Protein AF-D6Z7F8-F1 (afdb_monomer_lite)

Structure (mmCIF, N/CA/C/O backbone):
data_AF-D6Z7F8-F1
#
_entry.id   AF-D6Z7F8-F1
#
loop_
_atom_site.group_PDB
_atom_site.id
_atom_site.type_symbol
_atom_site.label_atom_id
_atom_site.label_alt_id
_atom_site.label_comp_id
_atom_site.label_asym_id
_atom_site.label_entity_id
_atom_site.label_seq_id
_atom_site.pdbx_PDB_ins_code
_atom_site.Cartn_x
_atom_site.Cartn_y
_atom_site.Cartn_z
_atom_site.occupancy
_atom_site.B_iso_or_equiv
_atom_site.auth_seq_id
_atom_site.auth_comp_id
_atom_site.auth_asym_id
_atom_site.auth_atom_id
_atom_site.pdbx_PDB_model_num
ATOM 1 N N . MET A 1 1 ? -39.887 -41.729 -44.446 1.00 42.34 1 MET A N 1
ATOM 2 C CA . MET A 1 1 ? -39.764 -42.998 -43.695 1.00 42.34 1 MET A CA 1
ATOM 3 C C . MET A 1 1 ? -39.269 -42.681 -42.288 1.00 42.34 1 MET A C 1
ATOM 5 O O . MET A 1 1 ? -38.478 -41.761 -42.143 1.00 42.34 1 MET A O 1
ATOM 9 N N . ARG A 1 2 ? -39.810 -43.388 -41.282 1.00 37.19 2 ARG A N 1
ATOM 10 C CA . ARG A 1 2 ? -39.419 -43.421 -39.848 1.00 37.19 2 ARG A CA 1
ATOM 11 C C . ARG A 1 2 ? -37.903 -43.725 -39.704 1.00 37.19 2 ARG A C 1
ATOM 13 O O . ARG A 1 2 ? -37.357 -44.276 -40.647 1.00 37.19 2 ARG A O 1
ATOM 20 N N . ALA A 1 3 ? -37.151 -43.474 -38.624 1.00 40.06 3 ALA A N 1
ATOM 21 C CA . ALA A 1 3 ? -37.393 -43.355 -37.176 1.00 40.06 3 ALA A CA 1
ATOM 22 C C . ALA A 1 3 ? -36.173 -42.624 -36.525 1.00 40.06 3 ALA A C 1
ATOM 24 O O . ALA A 1 3 ? -35.072 -42.735 -37.048 1.00 40.06 3 ALA A O 1
ATOM 25 N N . ARG A 1 4 ? -36.345 -41.703 -35.561 1.00 45.38 4 ARG A N 1
ATOM 26 C CA . ARG A 1 4 ? -36.161 -41.829 -34.085 1.00 45.38 4 ARG A CA 1
ATOM 27 C C . ARG A 1 4 ? -34.839 -42.442 -33.566 1.00 45.38 4 ARG A C 1
ATOM 29 O O . ARG A 1 4 ? -34.622 -43.629 -33.751 1.00 45.38 4 ARG A O 1
ATOM 36 N N . ASN A 1 5 ? -34.093 -41.642 -32.787 1.00 43.94 5 ASN A N 1
ATOM 37 C CA . ASN A 1 5 ? -33.397 -41.976 -31.520 1.00 43.94 5 ASN A CA 1
ATOM 38 C C . ASN A 1 5 ? -32.997 -40.636 -30.846 1.00 43.94 5 ASN A C 1
ATOM 40 O O . ASN A 1 5 ? -32.303 -39.846 -31.470 1.00 43.94 5 ASN A O 1
ATOM 44 N N . ASN A 1 6 ? -33.673 -40.152 -29.797 1.00 37.59 6 ASN A N 1
ATOM 45 C CA . ASN A 1 6 ? -33.620 -40.475 -28.356 1.00 37.59 6 ASN A CA 1
ATOM 46 C C . ASN A 1 6 ? -32.370 -39.979 -27.598 1.00 37.59 6 ASN A C 1
ATOM 48 O O . ASN A 1 6 ? -31.288 -40.500 -27.825 1.00 37.59 6 ASN A O 1
ATOM 52 N N . LEU A 1 7 ? -32.647 -39.114 -26.598 1.00 36.41 7 LEU A N 1
ATOM 53 C CA . LEU A 1 7 ? -31.951 -38.910 -25.307 1.00 36.41 7 LEU A CA 1
ATOM 54 C C . LEU A 1 7 ? -30.500 -38.369 -25.384 1.00 36.41 7 LEU A C 1
ATOM 56 O O . LEU A 1 7 ? -29.658 -38.938 -26.049 1.00 36.41 7 LEU A O 1
ATOM 60 N N . LEU A 1 8 ? -30.102 -37.288 -24.706 1.00 37.66 8 LEU A N 1
ATOM 61 C CA . LEU A 1 8 ? -30.327 -36.991 -23.293 1.00 37.66 8 LEU A CA 1
ATOM 62 C C . LEU A 1 8 ? -30.200 -35.477 -23.027 1.00 37.66 8 LEU A C 1
ATOM 64 O O . LEU A 1 8 ? -29.307 -34.803 -23.535 1.00 37.66 8 LEU A O 1
ATOM 68 N N . LEU A 1 9 ? -31.111 -34.981 -22.197 1.00 38.50 9 LEU A N 1
ATOM 69 C CA . LEU A 1 9 ? -31.154 -33.651 -21.602 1.00 38.50 9 LEU A CA 1
ATOM 70 C C . LEU A 1 9 ? -30.068 -33.553 -20.513 1.00 38.50 9 LEU A C 1
ATOM 72 O O . LEU A 1 9 ? -30.062 -34.390 -19.614 1.00 38.50 9 LEU A O 1
ATOM 76 N N . VAL A 1 10 ? -29.220 -32.522 -20.522 1.00 39.56 10 VAL A N 1
ATOM 77 C CA . VAL A 1 10 ? -28.543 -32.060 -19.296 1.00 39.56 10 VAL A CA 1
ATOM 78 C C . VAL A 1 10 ? -28.662 -30.543 -19.239 1.00 39.56 10 VAL A C 1
ATOM 80 O O . VAL A 1 10 ? -27.912 -29.803 -19.868 1.00 39.56 10 VAL A O 1
ATOM 83 N N . ALA A 1 11 ? -29.679 -30.097 -18.507 1.00 39.38 11 ALA A N 1
ATOM 84 C CA . ALA A 1 11 ? -29.828 -28.725 -18.067 1.00 39.38 11 ALA A CA 1
ATOM 85 C C . ALA A 1 11 ? -28.979 -28.540 -16.803 1.00 39.38 11 ALA A C 1
ATOM 87 O O . ALA A 1 11 ? -29.340 -29.036 -15.738 1.00 39.38 11 ALA A O 1
ATOM 88 N N . SER A 1 12 ? -27.858 -27.831 -16.912 1.00 37.50 12 SER A N 1
ATOM 89 C CA . SER A 1 12 ? -27.108 -27.364 -15.744 1.00 37.50 12 SER A CA 1
ATOM 90 C C . SER A 1 12 ? -27.646 -26.000 -15.327 1.00 37.50 12 SER A C 1
ATOM 92 O O . SER A 1 12 ? -27.136 -24.959 -15.732 1.00 37.50 12 SER A O 1
ATOM 94 N N . ALA A 1 13 ? -28.714 -26.014 -14.531 1.00 40.25 13 ALA A N 1
ATOM 95 C CA . ALA A 1 13 ? -29.118 -24.868 -13.732 1.00 40.25 13 ALA A CA 1
ATOM 96 C C . ALA A 1 13 ? -28.209 -24.818 -12.495 1.00 40.25 13 ALA A C 1
ATOM 98 O O . ALA A 1 13 ? -28.379 -25.601 -11.561 1.00 40.25 13 ALA A O 1
ATOM 99 N N . LEU A 1 14 ? -27.222 -23.920 -12.498 1.00 37.69 14 LEU A N 1
ATOM 100 C CA . LEU A 1 14 ? -26.457 -23.604 -11.295 1.00 37.69 14 LEU A CA 1
ATOM 101 C C . LEU A 1 14 ? -27.341 -22.723 -10.398 1.00 37.69 14 LEU A C 1
ATOM 103 O O . LEU A 1 14 ? -27.389 -21.502 -10.529 1.00 37.69 14 LEU A O 1
ATOM 107 N N . LEU A 1 15 ? -28.103 -23.371 -9.521 1.00 36.69 15 LEU A N 1
ATOM 108 C CA . LEU A 1 15 ? -28.754 -22.729 -8.386 1.00 36.69 15 LEU A CA 1
ATOM 109 C C . LEU A 1 15 ? -27.664 -22.265 -7.415 1.00 36.69 15 LEU A C 1
ATOM 111 O O . LEU A 1 15 ? -27.006 -23.081 -6.771 1.00 36.69 15 LEU A O 1
ATOM 115 N N . PHE A 1 16 ? -27.489 -20.948 -7.301 1.00 34.75 16 PHE A N 1
ATOM 116 C CA . PHE A 1 16 ? -26.838 -20.340 -6.146 1.00 34.75 16 PHE A CA 1
ATOM 117 C C . PHE A 1 16 ? -27.697 -20.639 -4.915 1.00 34.75 16 PHE A C 1
ATOM 119 O O . PHE A 1 16 ? -28.714 -19.990 -4.668 1.00 34.75 16 PHE A O 1
ATOM 126 N N . VAL A 1 17 ? -27.304 -21.655 -4.149 1.00 41.84 17 VAL A N 1
ATOM 127 C CA . VAL A 1 17 ? -27.806 -21.845 -2.791 1.00 41.84 17 VAL A CA 1
ATOM 128 C C . VAL A 1 17 ? -27.152 -20.772 -1.930 1.00 41.84 17 VAL A C 1
ATOM 130 O O . VAL A 1 17 ? -25.972 -20.846 -1.591 1.00 41.84 17 VAL A O 1
ATOM 133 N N . VAL A 1 18 ? -27.939 -19.754 -1.595 1.00 43.75 18 VAL A N 1
ATOM 134 C CA . VAL A 1 18 ? -27.661 -18.858 -0.475 1.00 43.75 18 VAL A CA 1
ATOM 135 C C . VAL A 1 18 ? -27.796 -19.704 0.790 1.00 43.75 18 VAL A C 1
ATOM 137 O O . VAL A 1 18 ? -28.897 -19.913 1.296 1.00 43.75 18 VAL A O 1
ATOM 140 N N . SER A 1 19 ? -26.682 -20.252 1.276 1.00 43.97 19 SER A N 1
ATOM 141 C CA . SER A 1 19 ? -26.634 -20.895 2.590 1.00 43.97 19 SER A CA 1
ATOM 142 C C . SER A 1 19 ? -26.707 -19.824 3.671 1.00 43.97 19 SER A C 1
ATOM 144 O O . SER A 1 19 ? -25.696 -19.333 4.166 1.00 43.97 19 SER A O 1
ATOM 146 N N . GLY A 1 20 ? -27.934 -19.473 4.047 1.00 43.16 20 GLY A N 1
ATOM 147 C CA . GLY A 1 20 ? -28.222 -18.980 5.383 1.00 43.16 20 GLY A CA 1
ATOM 148 C C . GLY A 1 20 ? -28.099 -20.140 6.368 1.00 43.16 20 GLY A C 1
ATOM 149 O O . GLY A 1 20 ? -28.882 -21.084 6.313 1.00 43.16 20 GLY A O 1
ATOM 150 N N . CYS A 1 21 ? -27.124 -20.069 7.272 1.00 41.28 21 CYS A N 1
ATOM 151 C CA . CYS A 1 21 ? -27.083 -20.916 8.458 1.00 41.28 21 CYS A CA 1
ATOM 152 C C . CYS A 1 21 ? -27.187 -20.014 9.688 1.00 41.28 21 CYS A C 1
ATOM 154 O O . CYS A 1 21 ? -26.209 -19.430 10.153 1.00 41.28 21 CYS A O 1
ATOM 156 N N . SER A 1 22 ? -28.413 -19.853 10.184 1.00 41.91 22 SER A N 1
ATOM 157 C CA . SER A 1 22 ? -28.684 -19.255 11.485 1.00 41.91 22 SER A CA 1
ATOM 158 C C . SER A 1 22 ? -28.399 -20.297 12.561 1.00 41.91 22 SER A C 1
ATOM 160 O O . SER A 1 22 ? -29.131 -21.275 12.679 1.00 41.91 22 SER A O 1
ATOM 162 N N . THR A 1 23 ? -27.373 -20.068 13.380 1.00 44.84 23 THR A N 1
ATOM 163 C CA . THR A 1 23 ? -27.264 -20.734 14.685 1.00 44.84 23 THR A CA 1
ATOM 164 C C . THR A 1 23 ? -27.338 -19.661 15.762 1.00 44.84 23 THR A C 1
ATOM 166 O O . THR A 1 23 ? -26.380 -18.938 16.021 1.00 44.84 23 THR A O 1
ATOM 169 N N . PHE A 1 24 ? -28.528 -19.520 16.339 1.00 50.16 24 PHE A N 1
ATOM 170 C CA . PHE A 1 24 ? -28.779 -18.756 17.552 1.00 50.16 24 PHE A CA 1
ATOM 171 C C . PHE A 1 24 ? -28.333 -19.602 18.750 1.00 50.16 24 PHE A C 1
ATOM 173 O O . PHE A 1 24 ? -28.863 -20.688 18.971 1.00 50.16 24 PHE A O 1
ATOM 180 N N . SER A 1 25 ? -27.362 -19.109 19.517 1.00 37.25 25 SER A N 1
ATOM 181 C CA . SER A 1 25 ? -27.098 -19.560 20.883 1.00 37.25 25 SER A CA 1
ATOM 182 C C . SER A 1 25 ? -26.564 -18.376 21.685 1.00 37.25 25 SER A C 1
ATOM 184 O O . SER A 1 25 ? -25.659 -17.665 21.246 1.00 37.25 25 SER A O 1
ATOM 186 N N . GLY A 1 26 ? -27.240 -18.090 22.794 1.00 37.34 26 GLY A N 1
ATOM 187 C CA . GLY A 1 26 ? -27.165 -16.826 23.512 1.00 37.34 26 GLY A CA 1
ATOM 188 C C . GLY A 1 26 ? -25.850 -16.581 24.252 1.00 37.34 26 GLY A C 1
ATOM 189 O O . GLY A 1 26 ? -25.129 -17.502 24.621 1.00 37.34 26 GLY A O 1
ATOM 190 N N . GLY A 1 27 ? -25.593 -15.297 24.522 1.00 38.31 27 GLY A N 1
ATOM 191 C CA . GLY A 1 27 ? -24.721 -14.879 25.621 1.00 38.31 27 GLY A CA 1
ATOM 192 C C . GLY A 1 27 ? -23.250 -14.607 25.301 1.00 38.31 27 GLY A C 1
ATOM 193 O O . GLY A 1 27 ? -22.442 -14.749 26.204 1.00 38.31 27 GLY A O 1
ATOM 194 N N . GLN A 1 28 ? -22.871 -14.231 24.070 1.00 41.03 28 GLN A N 1
ATOM 195 C CA . GLN A 1 28 ? -21.509 -13.730 23.751 1.00 41.03 28 GLN A CA 1
ATOM 196 C C . GLN A 1 28 ? -21.410 -13.068 22.349 1.00 41.03 28 GLN A C 1
ATOM 198 O O . GLN A 1 28 ? -20.398 -13.162 21.659 1.00 41.03 28 GLN A O 1
ATOM 203 N N . GLY A 1 29 ? -22.502 -12.453 21.872 1.00 43.16 29 GLY A N 1
A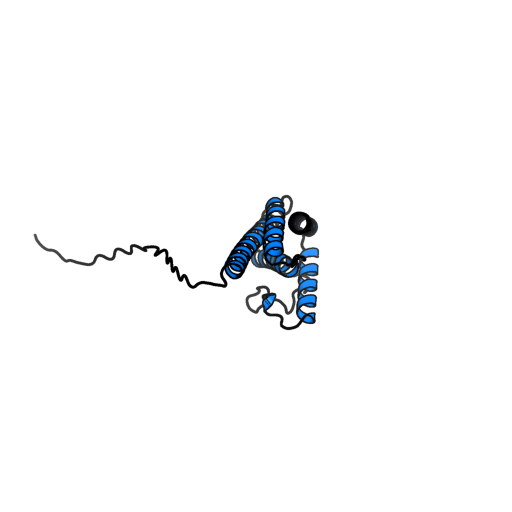TOM 204 C CA . GLY A 1 29 ? -22.737 -12.203 20.438 1.00 43.16 29 GLY A CA 1
ATOM 205 C C . GLY A 1 29 ? -22.273 -10.865 19.845 1.00 43.16 29 GLY A C 1
ATOM 206 O O . GLY A 1 29 ? -22.223 -10.753 18.625 1.00 43.16 29 GLY A O 1
ATOM 207 N N . SER A 1 30 ? -21.926 -9.852 20.643 1.00 53.09 30 SER A N 1
ATOM 208 C CA . SER A 1 30 ? -21.579 -8.527 20.097 1.00 53.09 30 SER A CA 1
ATOM 209 C C . SER A 1 30 ? -20.162 -8.478 19.513 1.00 53.09 30 SER A C 1
ATOM 211 O O . SER A 1 30 ? -19.996 -8.028 18.383 1.00 53.09 30 SER A O 1
ATOM 213 N N . GLY A 1 31 ? -19.158 -9.013 20.217 1.00 58.81 31 GLY A N 1
ATOM 214 C CA . GLY A 1 31 ? -17.749 -8.957 19.794 1.00 58.81 31 GLY A CA 1
ATOM 215 C C . GLY A 1 31 ? -17.462 -9.671 18.469 1.00 58.81 31 GLY A C 1
ATOM 216 O O . GLY A 1 31 ? -16.892 -9.071 17.566 1.00 58.81 31 GLY A O 1
ATOM 217 N N . LYS A 1 32 ? -17.961 -10.903 18.295 1.00 64.00 32 LYS A N 1
ATOM 218 C CA . LYS A 1 32 ? -17.741 -11.689 17.063 1.00 64.00 32 LYS A CA 1
ATOM 219 C C . LYS A 1 32 ? -18.352 -11.046 15.814 1.00 64.00 32 LYS A C 1
ATOM 221 O O . LYS A 1 32 ? -17.808 -11.180 14.725 1.00 64.00 32 LYS A O 1
ATOM 226 N N . SER A 1 33 ? -19.480 -10.347 15.964 1.00 75.19 33 SER A N 1
ATOM 227 C CA . SER A 1 33 ? -20.122 -9.640 14.846 1.00 75.19 33 SER A CA 1
ATOM 228 C C . SER A 1 33 ? -19.352 -8.382 14.429 1.00 75.19 33 SER A C 1
ATOM 230 O O . SER A 1 33 ? -19.254 -8.083 13.241 1.00 75.19 33 SER A O 1
ATOM 232 N N . ILE A 1 34 ? -18.759 -7.683 15.403 1.00 75.25 34 ILE A N 1
ATOM 233 C CA . ILE A 1 34 ? -17.941 -6.489 15.174 1.00 75.25 34 ILE A CA 1
ATOM 234 C C . ILE A 1 34 ? -16.618 -6.881 14.511 1.00 75.25 34 ILE A C 1
ATOM 236 O O . ILE A 1 34 ? -16.207 -6.239 13.549 1.00 75.25 34 ILE A O 1
ATOM 240 N N . GLU A 1 35 ? -15.986 -7.964 14.967 1.00 76.12 35 GLU A N 1
ATOM 241 C CA . GLU A 1 35 ? -14.745 -8.483 14.381 1.00 76.12 35 GLU A CA 1
ATOM 242 C C . GLU A 1 35 ? -14.934 -8.913 12.922 1.00 76.12 35 GLU A C 1
ATOM 244 O O . GLU A 1 35 ? -14.197 -8.437 12.060 1.00 76.12 35 GLU A O 1
ATOM 249 N N . ALA A 1 36 ? -15.969 -9.707 12.624 1.00 78.31 36 ALA A N 1
ATOM 250 C CA . ALA A 1 36 ? -16.272 -10.136 11.257 1.00 78.31 36 ALA A CA 1
ATOM 251 C C . ALA A 1 36 ? -16.576 -8.948 10.323 1.00 78.31 36 ALA A C 1
ATOM 253 O O . ALA A 1 36 ? -16.115 -8.905 9.182 1.00 78.31 36 ALA A O 1
ATOM 254 N N . SER A 1 37 ? -17.308 -7.941 10.814 1.00 86.56 37 SER A N 1
ATOM 255 C CA . SER A 1 37 ? -17.579 -6.719 10.048 1.00 86.56 37 SER A CA 1
ATOM 256 C C . SER A 1 37 ? -16.306 -5.909 9.791 1.00 86.56 37 SER A C 1
ATOM 258 O O . SER A 1 37 ? -16.112 -5.398 8.690 1.00 86.56 37 SER A O 1
ATOM 260 N N . ALA A 1 38 ? -15.427 -5.786 10.787 1.00 86.94 38 ALA A N 1
ATOM 261 C CA . ALA A 1 38 ? -14.168 -5.065 10.645 1.00 86.94 38 ALA A CA 1
ATOM 262 C C . ALA A 1 38 ? -13.196 -5.801 9.704 1.00 86.94 38 ALA A C 1
ATOM 264 O O . ALA A 1 38 ? -12.430 -5.166 8.976 1.00 86.94 38 ALA A O 1
ATOM 265 N N . GLU A 1 39 ? -13.214 -7.138 9.695 1.00 87.62 39 GLU A N 1
ATOM 266 C CA . GLU A 1 39 ? -12.471 -7.973 8.736 1.00 87.62 39 GLU A CA 1
ATOM 267 C C . GLU A 1 39 ? -12.923 -7.715 7.308 1.00 87.62 39 GLU A C 1
ATOM 269 O O . GLU A 1 39 ? -12.090 -7.351 6.477 1.00 87.62 39 GLU A O 1
ATOM 274 N N . GLN A 1 40 ? -14.230 -7.757 7.056 1.00 90.12 40 GLN A N 1
ATOM 275 C CA . GLN A 1 40 ? -14.787 -7.437 5.745 1.00 90.12 40 GLN A CA 1
ATOM 276 C C . GLN A 1 40 ? -14.443 -6.004 5.299 1.00 90.12 40 GLN A C 1
ATOM 278 O O . GLN A 1 40 ? -14.090 -5.770 4.143 1.00 90.12 40 GLN A O 1
ATOM 283 N N . GLN A 1 41 ? -14.494 -5.034 6.216 1.00 91.56 41 GLN A N 1
ATOM 284 C CA . GLN A 1 41 ? -14.071 -3.657 5.941 1.00 91.56 41 GLN A CA 1
ATOM 285 C C . GLN A 1 41 ? -12.579 -3.572 5.591 1.00 91.56 41 GLN A C 1
ATOM 287 O O . GLN A 1 41 ? -12.200 -2.887 4.644 1.00 91.56 41 GLN A O 1
ATOM 292 N N . SER A 1 42 ? -11.722 -4.295 6.313 1.00 90.88 42 SER A N 1
ATOM 293 C CA . SER A 1 42 ? -10.282 -4.315 6.028 1.00 90.88 42 SER A CA 1
ATOM 294 C C . SER A 1 42 ? -10.008 -4.879 4.634 1.00 90.88 42 SER A C 1
ATOM 296 O O . SER A 1 42 ? -9.238 -4.295 3.877 1.00 90.88 42 SER A O 1
ATOM 298 N N . GLU A 1 43 ? -10.686 -5.966 4.263 1.00 92.19 43 GLU A N 1
ATOM 299 C CA . GLU A 1 43 ? -10.596 -6.554 2.925 1.00 92.19 43 GLU A CA 1
ATOM 300 C C . GLU A 1 43 ? -11.036 -5.563 1.836 1.00 92.19 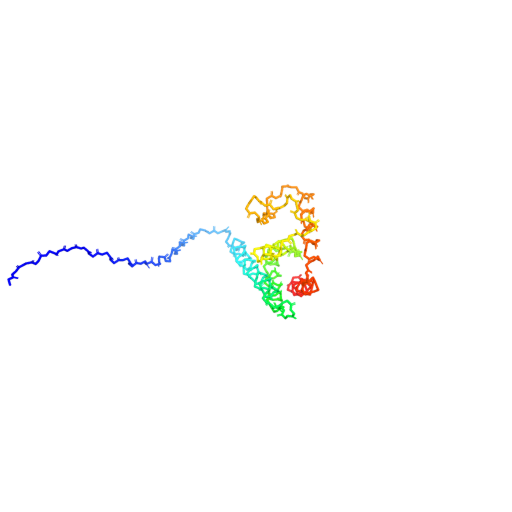43 GLU A C 1
ATOM 302 O O . GLU A 1 43 ? -10.320 -5.363 0.851 1.00 92.19 43 GLU A O 1
ATOM 307 N N . GLN A 1 44 ? -12.153 -4.859 2.048 1.00 94.69 44 GLN A N 1
ATOM 308 C CA . GLN A 1 44 ? -12.611 -3.803 1.143 1.00 94.69 44 GLN A CA 1
ATOM 309 C C . GLN A 1 44 ? -11.560 -2.692 0.985 1.00 94.69 44 GLN A C 1
ATOM 311 O O . GLN A 1 44 ? -11.291 -2.242 -0.132 1.00 94.69 44 GLN A O 1
ATOM 316 N N . ALA A 1 45 ? -10.938 -2.261 2.083 1.00 95.94 45 ALA A N 1
ATOM 317 C CA . ALA A 1 45 ? -9.890 -1.251 2.037 1.00 95.94 45 ALA A CA 1
ATOM 318 C C . ALA A 1 45 ? -8.656 -1.727 1.257 1.00 95.94 45 ALA A C 1
ATOM 320 O O . ALA A 1 45 ? -8.101 -0.959 0.471 1.00 95.94 45 ALA A O 1
ATOM 321 N N . PHE A 1 46 ? -8.251 -2.993 1.401 1.00 95.06 46 PHE A N 1
ATOM 322 C CA . PHE A 1 46 ? -7.157 -3.551 0.602 1.00 95.06 46 PHE A CA 1
ATOM 323 C C . PHE A 1 46 ? -7.516 -3.670 -0.883 1.00 95.06 46 PHE A C 1
ATOM 325 O O . PHE A 1 46 ? -6.646 -3.458 -1.729 1.00 95.06 46 PHE A O 1
ATOM 332 N N . GLY A 1 47 ? -8.787 -3.902 -1.221 1.00 96.19 47 GLY A N 1
ATOM 333 C CA . GLY A 1 47 ? -9.284 -3.779 -2.594 1.00 96.19 47 GLY A CA 1
ATOM 334 C C . GLY A 1 47 ? -9.017 -2.391 -3.192 1.00 96.19 47 GLY A C 1
ATOM 335 O O . GLY A 1 47 ? -8.481 -2.284 -4.294 1.00 96.19 47 GLY A O 1
ATOM 336 N N . LEU A 1 48 ? -9.284 -1.328 -2.429 1.00 97.94 48 LEU A N 1
ATOM 337 C CA . LEU A 1 48 ? -9.019 0.058 -2.839 1.00 97.94 48 LEU A CA 1
ATOM 338 C C . LEU A 1 48 ? -7.517 0.380 -2.928 1.00 97.94 48 LEU A C 1
ATOM 340 O O . LEU A 1 48 ? -7.089 1.099 -3.830 1.00 97.94 48 LEU A O 1
ATOM 344 N N . VAL A 1 49 ? -6.690 -0.177 -2.037 1.00 97.62 49 VAL A N 1
ATOM 345 C CA . VAL A 1 49 ? -5.222 -0.062 -2.143 1.00 97.62 49 VAL A CA 1
ATOM 346 C C . VAL A 1 49 ? -4.727 -0.701 -3.445 1.00 97.62 49 VAL A C 1
ATOM 348 O O . VAL A 1 49 ? -3.894 -0.116 -4.140 1.00 97.62 49 VAL A O 1
ATOM 351 N N . ARG A 1 50 ? -5.268 -1.870 -3.819 1.00 97.00 50 ARG A N 1
ATOM 352 C CA . ARG A 1 50 ? -4.958 -2.521 -5.102 1.00 97.00 50 ARG A CA 1
ATOM 353 C C . ARG A 1 50 ? -5.457 -1.702 -6.292 1.00 97.00 50 ARG A C 1
ATOM 355 O O . ARG A 1 50 ? -4.749 -1.609 -7.289 1.00 97.00 50 ARG A O 1
ATOM 362 N N . GLU A 1 51 ? -6.633 -1.084 -6.201 1.00 97.12 51 GLU A N 1
ATOM 363 C CA . GLU A 1 51 ? -7.152 -0.179 -7.236 1.00 97.12 51 GLU A CA 1
ATOM 364 C C . GLU A 1 51 ? -6.215 1.013 -7.464 1.00 97.12 51 GLU A C 1
ATOM 366 O O . GLU A 1 51 ? -5.841 1.309 -8.599 1.00 97.12 51 GLU A O 1
ATOM 371 N N . PHE A 1 52 ? -5.754 1.649 -6.386 1.00 98.00 52 PHE A N 1
ATOM 372 C CA . PHE A 1 52 ? -4.751 2.703 -6.476 1.00 98.00 52 PHE A CA 1
ATOM 373 C C . PHE A 1 52 ? -3.443 2.196 -7.100 1.00 98.00 52 PHE A C 1
ATOM 375 O O . PHE A 1 52 ? -2.910 2.848 -7.998 1.00 98.00 52 PHE A O 1
ATOM 382 N N . ALA A 1 53 ? -2.942 1.028 -6.690 1.00 96.50 53 ALA A N 1
ATOM 383 C CA . ALA A 1 53 ? -1.736 0.453 -7.282 1.00 96.50 53 ALA A CA 1
ATOM 384 C C . ALA A 1 53 ? -1.890 0.188 -8.789 1.00 96.50 53 ALA A C 1
ATOM 386 O O . ALA A 1 53 ? -0.993 0.524 -9.557 1.00 96.50 53 ALA A O 1
ATOM 387 N N . ASN A 1 54 ? -3.040 -0.333 -9.229 1.00 96.19 54 ASN A N 1
ATOM 388 C CA . ASN A 1 54 ? -3.336 -0.492 -10.654 1.00 96.19 54 ASN A CA 1
ATOM 389 C C . ASN A 1 54 ? -3.345 0.860 -11.376 1.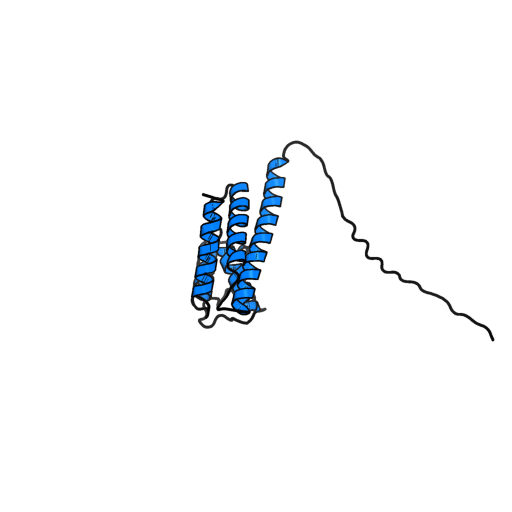00 96.19 54 ASN A C 1
ATOM 391 O O . ASN A 1 54 ? -2.719 0.989 -12.422 1.00 96.19 54 ASN A O 1
ATOM 395 N N . SER A 1 55 ? -3.954 1.893 -10.785 1.00 96.69 55 SER A N 1
ATOM 396 C CA . SER A 1 55 ? -3.961 3.233 -11.387 1.00 96.69 55 SER A CA 1
ATOM 397 C C . SER A 1 55 ? -2.562 3.842 -11.527 1.00 96.69 55 SER A C 1
ATOM 399 O O . SER A 1 55 ? -2.314 4.550 -12.492 1.00 96.69 55 SER A O 1
ATOM 401 N N . ILE A 1 56 ? -1.629 3.535 -10.614 1.00 94.56 56 ILE A N 1
ATOM 402 C CA . ILE A 1 56 ? -0.225 3.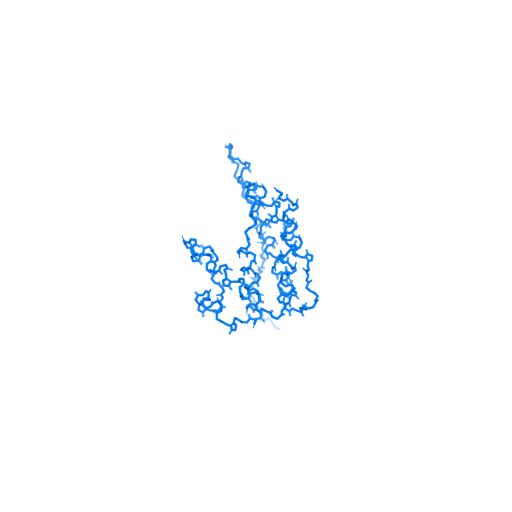955 -10.741 1.00 94.56 56 ILE A CA 1
ATOM 403 C C . ILE A 1 56 ? 0.432 3.304 -11.961 1.00 94.56 56 ILE A C 1
ATOM 405 O O . ILE A 1 56 ? 1.255 3.933 -12.623 1.00 94.56 56 ILE A O 1
ATOM 409 N N . VAL A 1 57 ? 0.113 2.039 -12.230 1.00 92.75 57 VAL A N 1
ATOM 410 C CA . VAL A 1 57 ? 0.653 1.320 -13.387 1.00 92.75 57 VAL A CA 1
ATOM 411 C C . VAL A 1 57 ? 0.046 1.851 -14.683 1.00 92.75 57 VAL A C 1
ATOM 413 O O . VAL A 1 57 ? 0.773 2.038 -15.656 1.00 92.75 57 VAL A O 1
ATOM 416 N N . ASP A 1 58 ? -1.263 2.094 -14.688 1.00 93.56 58 ASP A N 1
ATOM 417 C CA . ASP A 1 58 ? -2.009 2.477 -15.887 1.00 93.56 58 ASP A CA 1
ATOM 418 C C . ASP A 1 58 ? -1.778 3.949 -16.272 1.00 93.56 58 ASP A C 1
ATOM 420 O O . ASP A 1 58 ? -1.551 4.253 -17.443 1.00 93.56 58 ASP A O 1
ATOM 424 N N . ASP A 1 59 ? -1.790 4.859 -15.292 1.00 93.12 59 ASP A N 1
ATOM 425 C CA . ASP A 1 59 ? -1.466 6.279 -15.455 1.00 93.12 59 ASP A CA 1
ATOM 426 C C . ASP A 1 59 ? -0.661 6.796 -14.241 1.00 93.12 59 ASP A C 1
ATOM 428 O O . ASP A 1 59 ? -1.219 7.343 -13.279 1.00 93.12 59 ASP A O 1
ATOM 432 N N . PRO A 1 60 ? 0.681 6.680 -14.271 1.00 90.00 60 PRO A N 1
ATOM 433 C CA . PRO A 1 60 ? 1.536 7.084 -13.157 1.00 90.00 60 PRO A CA 1
ATOM 434 C C . PRO A 1 60 ? 1.502 8.589 -12.867 1.00 90.00 60 PRO A C 1
ATOM 436 O O . PRO A 1 60 ? 2.008 9.015 -11.827 1.00 90.00 60 PRO A O 1
ATOM 439 N N . PHE A 1 61 ? 0.947 9.418 -13.755 1.00 90.81 61 PHE A N 1
ATOM 440 C CA . PHE A 1 61 ? 0.856 10.862 -13.547 1.00 90.81 61 PHE A CA 1
ATOM 441 C C . PHE A 1 61 ? -0.464 11.281 -12.898 1.00 90.81 61 PHE A C 1
ATOM 443 O O . PHE A 1 61 ? -0.504 12.345 -12.276 1.00 90.81 61 PHE A O 1
ATOM 450 N N . ASN A 1 62 ? -1.496 10.438 -12.966 1.00 93.38 62 ASN A N 1
ATOM 451 C CA . ASN A 1 62 ? -2.814 10.707 -12.401 1.00 93.38 62 ASN A CA 1
ATOM 452 C C . ASN A 1 62 ? -3.402 9.479 -11.671 1.00 93.38 62 ASN A C 1
ATOM 454 O O . ASN A 1 62 ? -4.432 8.937 -12.079 1.00 93.38 62 ASN A O 1
ATOM 458 N N . PRO A 1 63 ? -2.773 9.027 -10.571 1.00 94.38 63 PRO A N 1
ATOM 459 C CA . PRO A 1 63 ? -3.254 7.869 -9.829 1.00 94.38 63 PRO A CA 1
ATOM 460 C C . PRO A 1 63 ? -4.547 8.188 -9.062 1.00 94.38 63 PRO A C 1
ATOM 462 O O . PRO A 1 63 ? -4.783 9.319 -8.626 1.00 94.38 63 PRO A O 1
ATOM 465 N N . ASN A 1 64 ? -5.361 7.165 -8.802 1.00 96.19 64 ASN A N 1
ATOM 466 C CA . ASN A 1 64 ? -6.627 7.282 -8.085 1.00 96.19 64 ASN A CA 1
ATOM 467 C C . ASN A 1 64 ? -6.423 7.508 -6.571 1.00 96.19 64 ASN A C 1
ATOM 469 O O . ASN A 1 64 ? -6.614 6.613 -5.746 1.00 96.19 64 ASN A O 1
ATOM 473 N N . LEU A 1 65 ? -6.065 8.732 -6.176 1.00 96.25 65 LEU A N 1
ATOM 474 C CA . LEU A 1 65 ? -5.904 9.115 -4.765 1.00 96.25 65 LEU A CA 1
ATOM 475 C C . LEU A 1 65 ? -7.203 8.982 -3.953 1.00 96.25 65 LEU A C 1
ATOM 477 O O . LEU A 1 65 ? -7.151 8.825 -2.730 1.00 96.25 65 LEU A O 1
ATOM 481 N N . SER A 1 66 ? -8.368 9.003 -4.611 1.00 97.44 66 SER A N 1
ATOM 482 C CA . SER A 1 66 ? -9.653 8.819 -3.931 1.00 97.44 66 SER A CA 1
ATOM 483 C C . SER A 1 66 ? -9.796 7.411 -3.345 1.00 97.44 66 SER A C 1
ATOM 485 O O . SER A 1 66 ? -10.362 7.269 -2.259 1.00 97.44 66 SER A O 1
ATOM 487 N N . ALA A 1 67 ? -9.209 6.397 -3.993 1.00 97.56 67 ALA A N 1
ATOM 488 C CA . ALA A 1 67 ? -9.168 5.033 -3.478 1.00 97.56 67 ALA A CA 1
ATOM 489 C C . ALA A 1 67 ? -8.334 4.953 -2.189 1.00 97.56 67 ALA A C 1
ATOM 491 O O . ALA A 1 67 ? -8.792 4.388 -1.201 1.00 97.56 67 ALA A O 1
ATOM 492 N N . MET A 1 68 ? -7.175 5.622 -2.129 1.00 97.75 68 MET A N 1
ATOM 493 C CA . MET A 1 68 ? -6.355 5.679 -0.905 1.00 97.75 68 MET A CA 1
ATOM 494 C C . MET A 1 68 ? -7.041 6.444 0.230 1.00 97.75 68 MET A C 1
ATOM 496 O O . MET A 1 68 ? -6.962 6.037 1.389 1.00 97.75 68 MET A O 1
ATOM 500 N N . SER A 1 69 ? -7.756 7.526 -0.086 1.00 98.06 69 SER A N 1
ATOM 501 C CA . SER A 1 69 ? -8.559 8.256 0.902 1.00 98.06 69 SER A CA 1
ATOM 502 C C . SER A 1 69 ? -9.685 7.392 1.477 1.00 98.06 69 SER A C 1
ATOM 504 O O . SER A 1 69 ? -9.896 7.378 2.690 1.00 98.06 69 SER A O 1
ATOM 506 N N . GLN A 1 70 ? -10.407 6.660 0.624 1.00 97.88 70 GLN A N 1
ATOM 507 C CA . GLN A 1 70 ? -11.453 5.727 1.050 1.00 97.88 70 GLN A CA 1
ATOM 508 C C . GLN A 1 70 ? -10.878 4.565 1.865 1.00 97.88 70 GLN A C 1
ATOM 510 O O . GLN A 1 70 ? -11.403 4.273 2.936 1.00 97.88 70 GLN A O 1
ATOM 515 N N . ALA A 1 71 ? -9.767 3.970 1.421 1.00 97.50 71 ALA A N 1
ATOM 516 C CA . ALA A 1 71 ? -9.077 2.910 2.148 1.00 97.50 71 ALA A CA 1
ATOM 517 C C . ALA A 1 71 ? -8.676 3.365 3.557 1.00 97.50 71 ALA A C 1
ATOM 519 O O . ALA A 1 71 ? -8.919 2.649 4.523 1.00 97.50 71 ALA A O 1
ATOM 520 N N . GLY A 1 72 ? -8.127 4.579 3.684 1.00 96.50 72 GLY A N 1
ATOM 521 C CA . GLY A 1 72 ? -7.762 5.162 4.975 1.00 96.50 72 GLY A CA 1
ATOM 522 C C . GLY A 1 72 ? -8.946 5.263 5.931 1.00 96.50 72 GLY A C 1
ATOM 523 O O . GLY A 1 72 ? -8.839 4.816 7.068 1.00 96.50 72 GLY A O 1
ATOM 524 N N . ARG A 1 73 ? -10.089 5.779 5.457 1.00 97.25 73 ARG A N 1
ATOM 525 C CA . ARG A 1 73 ? -11.309 5.884 6.275 1.00 97.25 73 ARG A CA 1
ATOM 526 C C . ARG A 1 73 ? -11.809 4.522 6.743 1.00 97.25 73 ARG A C 1
ATOM 528 O O . ARG A 1 73 ? -12.006 4.321 7.933 1.00 97.25 73 ARG A O 1
ATOM 535 N N . ILE A 1 74 ? -11.937 3.574 5.814 1.00 96.25 74 ILE A N 1
ATOM 536 C CA . ILE A 1 74 ? -12.447 2.230 6.109 1.00 96.25 74 ILE A CA 1
ATOM 537 C C . ILE A 1 74 ? -11.527 1.495 7.094 1.00 96.25 74 ILE A C 1
ATOM 539 O O . ILE A 1 74 ? -12.018 0.871 8.031 1.00 96.25 74 ILE A O 1
ATOM 543 N N . LEU A 1 75 ? -10.201 1.590 6.924 1.00 95.81 75 LEU A N 1
ATOM 544 C CA . LEU A 1 75 ? -9.245 1.018 7.879 1.00 95.81 75 LEU A CA 1
ATOM 545 C C . LEU A 1 75 ? -9.343 1.694 9.246 1.00 95.81 75 LEU A C 1
ATOM 547 O O . LEU A 1 75 ? -9.308 1.003 10.259 1.00 95.81 75 LEU A O 1
ATOM 551 N N . GLY A 1 76 ? -9.487 3.021 9.282 1.00 95.00 76 GLY A N 1
ATOM 552 C CA . GLY A 1 76 ? -9.657 3.770 10.525 1.00 95.00 76 GLY A CA 1
ATOM 553 C C . GLY A 1 76 ? -10.898 3.319 11.293 1.00 95.00 76 GLY A C 1
ATOM 554 O O . GLY A 1 76 ? -10.796 2.981 12.471 1.00 95.00 76 GLY A O 1
ATOM 555 N N . ASP A 1 77 ? -12.042 3.221 10.617 1.00 94.12 77 ASP A N 1
ATOM 556 C CA . ASP A 1 77 ? -13.293 2.732 11.204 1.00 94.12 77 ASP A CA 1
ATOM 557 C C . ASP A 1 77 ? -13.179 1.284 11.700 1.00 94.12 77 ASP A C 1
ATOM 559 O O . ASP A 1 77 ? -13.554 0.981 12.838 1.00 94.12 77 ASP A O 1
ATOM 563 N N . ALA A 1 78 ? -12.619 0.394 10.874 1.00 92.38 78 ALA A N 1
ATOM 564 C CA . ALA A 1 78 ? -12.451 -1.017 11.209 1.00 92.38 78 ALA A CA 1
ATOM 565 C C . ALA A 1 78 ? -11.531 -1.213 12.422 1.00 92.38 78 ALA A C 1
ATOM 567 O O . ALA A 1 78 ? -11.841 -1.977 13.339 1.00 92.38 78 ALA A O 1
ATOM 568 N N . ASP A 1 79 ? -10.399 -0.510 12.460 1.00 93.19 79 ASP A N 1
ATOM 569 C CA . ASP A 1 79 ? -9.436 -0.631 13.551 1.00 93.19 79 ASP A CA 1
ATOM 570 C C . ASP A 1 79 ? -9.936 0.032 14.833 1.00 93.19 79 ASP A C 1
ATOM 572 O O . ASP A 1 79 ? -9.777 -0.548 15.910 1.00 93.19 79 ASP A O 1
ATOM 576 N N . LYS A 1 80 ? -10.649 1.158 14.734 1.00 90.62 80 LYS A N 1
ATOM 577 C CA . LYS A 1 80 ? -11.356 1.766 15.867 1.00 90.62 80 LYS A CA 1
ATOM 578 C C . LYS A 1 80 ? -12.370 0.805 16.482 1.00 90.62 80 LYS A C 1
ATOM 580 O O . LYS A 1 80 ? -12.403 0.663 17.704 1.00 90.62 80 LYS A O 1
ATOM 585 N N . ALA A 1 81 ? -13.153 0.106 15.658 1.00 89.75 81 ALA A N 1
ATOM 586 C CA . ALA A 1 81 ? -14.112 -0.897 16.121 1.00 89.75 81 ALA A CA 1
ATOM 587 C C . ALA A 1 81 ? -13.432 -2.086 16.828 1.00 89.75 81 ALA A C 1
ATOM 589 O O . ALA A 1 81 ? -13.981 -2.635 17.782 1.00 89.75 81 ALA A O 1
ATOM 590 N N . ARG A 1 82 ? -12.209 -2.441 16.411 1.00 88.69 82 ARG A N 1
ATOM 591 C CA . ARG A 1 82 ? -11.361 -3.464 17.052 1.00 88.69 82 ARG A CA 1
ATOM 592 C C . ARG A 1 82 ? -10.548 -2.953 18.249 1.00 88.69 82 ARG A C 1
ATOM 594 O O . ARG A 1 82 ? -9.802 -3.726 18.846 1.00 88.69 82 ARG A O 1
ATOM 601 N N . GLY A 1 83 ? -10.620 -1.663 18.582 1.00 89.31 83 GLY A N 1
ATOM 602 C CA . GLY A 1 83 ? -9.800 -1.047 19.632 1.00 89.31 83 GLY A CA 1
ATOM 603 C C . GLY A 1 83 ? -8.314 -0.880 19.276 1.00 89.31 83 GLY A C 1
ATOM 604 O O . GLY A 1 83 ? -7.500 -0.597 20.157 1.00 89.31 83 GLY A O 1
ATOM 605 N N . LYS A 1 84 ? -7.941 -1.033 18.002 1.00 89.44 84 LYS A N 1
ATOM 606 C CA . LYS A 1 84 ? -6.604 -0.719 17.484 1.00 89.44 84 LYS A CA 1
ATOM 607 C C . LYS A 1 84 ? -6.521 0.777 17.188 1.00 89.44 84 LYS A C 1
ATOM 609 O O . LYS A 1 84 ? -7.478 1.361 16.699 1.00 89.44 84 LYS A O 1
ATOM 614 N N . ARG A 1 85 ? -5.374 1.403 17.466 1.00 86.88 85 ARG A N 1
ATOM 615 C CA . ARG A 1 85 ? -5.147 2.847 17.221 1.00 86.88 85 ARG A CA 1
ATOM 616 C C . ARG A 1 85 ? -4.091 3.142 16.165 1.00 86.88 85 ARG A C 1
ATOM 618 O O . ARG A 1 85 ? -3.984 4.263 15.690 1.00 86.88 85 ARG A O 1
ATOM 625 N N . ASN A 1 86 ? -3.331 2.131 15.762 1.00 86.31 86 ASN A N 1
ATOM 626 C CA . ASN A 1 86 ? -2.220 2.298 14.839 1.00 86.31 86 ASN A CA 1
ATOM 627 C C . ASN A 1 86 ? -2.525 1.591 13.528 1.00 86.31 86 ASN A C 1
ATOM 629 O O . ASN A 1 86 ? -2.835 0.402 13.532 1.00 86.31 86 ASN A O 1
ATOM 633 N N . LEU A 1 87 ? -2.369 2.325 12.429 1.00 87.38 87 LEU A N 1
ATOM 634 C CA . LEU A 1 87 ? -2.466 1.776 11.087 1.00 87.38 87 LEU A CA 1
ATOM 635 C C . LEU A 1 87 ? -1.358 0.741 10.867 1.00 87.38 87 LEU A C 1
ATOM 637 O O . LEU A 1 87 ? -0.170 1.068 10.963 1.00 87.38 87 LEU A O 1
ATOM 641 N N . ASP A 1 88 ? -1.744 -0.472 10.477 1.00 84.50 88 ASP A N 1
ATOM 642 C CA . ASP A 1 88 ? -0.804 -1.459 9.955 1.00 84.50 88 ASP A CA 1
ATOM 643 C C . ASP A 1 88 ? -0.345 -1.057 8.546 1.00 84.50 88 ASP A C 1
ATOM 645 O O . ASP A 1 88 ? -0.980 -1.327 7.524 1.00 84.50 88 ASP A O 1
ATOM 649 N N . THR A 1 89 ? 0.790 -0.366 8.499 1.00 87.00 89 THR A N 1
ATOM 650 C CA . THR A 1 89 ? 1.383 0.082 7.237 1.00 87.00 89 THR A CA 1
ATOM 651 C C . THR A 1 89 ? 2.093 -1.036 6.473 1.00 87.00 89 THR A C 1
ATOM 653 O O . THR A 1 89 ? 2.311 -0.875 5.272 1.00 87.00 89 THR A O 1
ATOM 656 N N . LEU A 1 90 ? 2.426 -2.164 7.114 1.00 94.12 90 LEU A N 1
ATOM 657 C CA . LEU A 1 90 ? 3.097 -3.285 6.455 1.00 94.12 90 LEU A CA 1
ATOM 658 C C . LEU A 1 90 ? 2.161 -3.945 5.442 1.00 94.12 90 LEU A C 1
ATOM 660 O O . LEU A 1 90 ? 2.528 -4.085 4.276 1.00 94.12 90 LEU A O 1
ATOM 664 N N . GLN A 1 91 ? 0.932 -4.270 5.848 1.00 93.12 91 GLN A N 1
ATOM 665 C CA . GLN A 1 91 ? -0.061 -4.861 4.944 1.00 93.12 91 GLN A CA 1
ATOM 666 C C . GLN A 1 91 ? -0.387 -3.942 3.757 1.00 93.12 91 GLN A C 1
ATOM 668 O O . GLN A 1 91 ? -0.490 -4.396 2.618 1.00 93.12 91 GLN A O 1
ATOM 673 N N . VAL A 1 92 ? -0.471 -2.626 3.992 1.00 95.19 92 VAL A N 1
ATOM 674 C CA . VAL A 1 92 ? -0.686 -1.637 2.922 1.00 95.19 92 VAL A CA 1
ATOM 675 C C . VAL A 1 92 ? 0.489 -1.622 1.939 1.00 95.19 92 VAL A C 1
ATOM 677 O O . VAL A 1 92 ? 0.272 -1.695 0.729 1.00 95.19 92 VAL A O 1
ATOM 680 N N . ARG A 1 93 ? 1.737 -1.555 2.428 1.00 96.50 93 ARG A N 1
ATOM 681 C CA . ARG A 1 93 ? 2.930 -1.589 1.563 1.00 96.50 93 ARG A CA 1
ATOM 682 C C . ARG A 1 93 ? 3.027 -2.898 0.787 1.00 96.50 93 ARG A C 1
ATOM 684 O O . ARG A 1 93 ? 3.325 -2.865 -0.403 1.00 96.50 93 ARG A O 1
ATOM 691 N N . HIS A 1 94 ? 2.734 -4.021 1.436 1.00 96.44 94 HIS A N 1
ATOM 692 C CA . HIS A 1 94 ? 2.701 -5.335 0.806 1.00 96.44 94 HIS A CA 1
ATOM 693 C C . HIS A 1 94 ? 1.676 -5.394 -0.332 1.00 96.44 94 HIS A C 1
ATOM 695 O O . HIS A 1 94 ? 2.015 -5.826 -1.433 1.00 96.44 94 HIS A O 1
ATOM 701 N N . ALA A 1 95 ? 0.449 -4.913 -0.108 1.00 95.50 95 ALA A N 1
ATOM 702 C CA . ALA A 1 95 ? -0.593 -4.892 -1.131 1.00 95.50 95 ALA A CA 1
ATOM 703 C C . ALA A 1 95 ? -0.201 -4.027 -2.342 1.00 95.50 95 ALA A C 1
ATOM 705 O O . ALA A 1 95 ? -0.382 -4.455 -3.483 1.00 95.50 95 ALA A O 1
ATOM 706 N N . LEU A 1 96 ? 0.383 -2.845 -2.102 1.00 96.31 96 LEU A N 1
ATOM 707 C CA . LEU A 1 96 ? 0.908 -1.981 -3.166 1.00 96.31 96 LEU A CA 1
ATOM 708 C C . LEU A 1 96 ? 2.017 -2.678 -3.957 1.00 96.31 96 LEU A C 1
ATOM 710 O O . LEU A 1 96 ? 1.944 -2.763 -5.182 1.00 96.31 96 LEU A O 1
ATOM 714 N N . ALA A 1 97 ? 3.035 -3.184 -3.260 1.00 96.56 97 ALA A N 1
ATOM 715 C CA . ALA A 1 97 ? 4.193 -3.800 -3.891 1.00 96.56 97 ALA A CA 1
ATOM 716 C C . ALA A 1 97 ? 3.813 -5.062 -4.674 1.00 96.56 97 ALA A C 1
ATOM 718 O O . ALA A 1 97 ? 4.307 -5.265 -5.779 1.00 96.56 97 ALA A O 1
ATOM 719 N N . SER A 1 98 ? 2.875 -5.858 -4.155 1.00 96.00 98 SER A N 1
ATOM 720 C CA . SER A 1 98 ? 2.381 -7.062 -4.828 1.00 96.00 98 SER A CA 1
ATOM 721 C C . SER A 1 98 ? 1.790 -6.735 -6.192 1.00 96.00 98 SER A C 1
ATOM 723 O O . SER A 1 98 ? 2.154 -7.367 -7.177 1.00 96.00 98 SER A O 1
ATOM 725 N N . VAL A 1 99 ? 0.927 -5.716 -6.276 1.00 96.12 99 VAL A N 1
ATOM 726 C CA . VAL A 1 99 ? 0.325 -5.312 -7.555 1.00 96.12 99 VAL A CA 1
ATOM 727 C C . VAL A 1 99 ? 1.381 -4.773 -8.515 1.00 96.12 99 VAL A C 1
ATOM 729 O O . VAL A 1 99 ? 1.366 -5.124 -9.690 1.00 96.12 99 VAL A O 1
ATOM 732 N N . LEU A 1 100 ? 2.323 -3.956 -8.041 1.00 95.00 100 LEU A N 1
ATOM 733 C CA . LEU A 1 100 ? 3.387 -3.422 -8.895 1.00 95.00 100 LEU A CA 1
ATOM 734 C C . LEU A 1 100 ? 4.246 -4.546 -9.502 1.00 95.00 100 LEU A C 1
ATOM 736 O O . LEU A 1 100 ? 4.479 -4.553 -10.712 1.00 95.00 100 LEU A O 1
ATOM 740 N N . ILE A 1 101 ? 4.632 -5.541 -8.699 1.00 94.00 101 ILE A N 1
ATOM 741 C CA . ILE A 1 101 ? 5.394 -6.716 -9.152 1.00 94.00 101 ILE A CA 1
ATOM 742 C C . ILE A 1 101 ? 4.569 -7.570 -10.121 1.00 94.00 101 ILE A C 1
ATOM 744 O O . ILE A 1 101 ? 5.069 -7.930 -11.188 1.00 94.00 101 ILE A O 1
ATOM 748 N N . GLU A 1 102 ? 3.297 -7.838 -9.803 1.00 93.56 102 GLU A N 1
ATOM 749 C CA . GLU A 1 102 ? 2.356 -8.562 -10.677 1.00 93.56 102 GLU A CA 1
ATOM 750 C C . GLU A 1 102 ? 2.192 -7.875 -12.043 1.00 93.56 102 GLU A C 1
ATOM 752 O O . GLU A 1 102 ? 1.949 -8.536 -13.053 1.00 93.56 102 GLU A O 1
ATOM 757 N N . ARG A 1 103 ? 2.357 -6.549 -12.092 1.00 93.00 103 ARG A N 1
ATOM 758 C CA . ARG A 1 103 ? 2.280 -5.733 -13.311 1.00 93.00 103 ARG A CA 1
ATOM 759 C C . ARG A 1 103 ? 3.636 -5.513 -13.992 1.00 93.00 103 ARG A C 1
ATOM 761 O O . ARG A 1 103 ? 3.712 -4.778 -14.974 1.00 93.00 103 ARG A O 1
ATOM 768 N N . GLY A 1 104 ? 4.691 -6.173 -13.516 1.00 89.50 104 GLY A N 1
ATOM 769 C CA . GLY A 1 104 ? 6.008 -6.196 -14.154 1.00 89.50 104 GLY A CA 1
ATOM 770 C C . GLY A 1 104 ? 7.014 -5.173 -13.626 1.00 89.50 104 GLY A C 1
ATOM 771 O O . GLY A 1 104 ? 8.129 -5.124 -14.141 1.00 89.50 104 GLY A O 1
ATOM 772 N N . ALA A 1 105 ? 6.682 -4.393 -12.593 1.00 89.56 105 ALA A N 1
ATOM 773 C CA . ALA A 1 105 ? 7.645 -3.527 -11.914 1.00 89.56 105 ALA A CA 1
ATOM 774 C C . ALA A 1 105 ? 8.510 -4.363 -10.955 1.00 89.56 105 ALA A C 1
ATOM 776 O O . ALA A 1 105 ? 8.276 -4.415 -9.749 1.00 89.56 105 ALA A O 1
ATOM 777 N N . GLN A 1 106 ? 9.476 -5.092 -11.508 1.00 86.81 106 GLN A N 1
ATOM 778 C CA . GLN A 1 106 ? 10.339 -5.978 -10.730 1.00 86.81 106 GLN A CA 1
ATOM 779 C C . GLN A 1 106 ? 11.327 -5.184 -9.852 1.00 86.81 106 GLN A C 1
ATOM 781 O O . GLN A 1 106 ? 11.686 -4.059 -10.198 1.00 86.81 106 GLN A O 1
ATOM 786 N N . PRO A 1 107 ? 11.776 -5.738 -8.713 1.00 87.56 107 PRO A N 1
ATOM 787 C CA . PRO A 1 107 ? 12.817 -5.120 -7.890 1.00 87.56 107 PRO A CA 1
ATOM 788 C C . PRO A 1 107 ? 14.150 -5.096 -8.650 1.00 87.56 107 PRO A C 1
ATOM 790 O O . PRO A 1 107 ? 14.649 -6.144 -9.055 1.00 87.56 107 PRO A O 1
ATOM 793 N N . GLU A 1 108 ? 14.737 -3.914 -8.846 1.00 85.44 108 GLU A N 1
ATOM 794 C CA . GLU A 1 108 ? 15.967 -3.751 -9.639 1.00 85.44 108 GLU A CA 1
ATOM 795 C C . GLU A 1 108 ? 17.233 -3.672 -8.771 1.00 85.44 108 GLU A C 1
ATOM 797 O O . GLU A 1 108 ? 18.325 -3.981 -9.248 1.00 85.44 108 GLU A O 1
ATOM 802 N N . HIS A 1 109 ? 17.112 -3.305 -7.489 1.00 82.69 109 HIS A N 1
ATOM 803 C CA . HIS A 1 109 ? 18.258 -3.111 -6.591 1.00 82.69 109 HIS A CA 1
ATOM 804 C C . HIS A 1 109 ? 18.386 -4.213 -5.534 1.00 82.69 109 HIS A C 1
ATOM 806 O O . HIS A 1 109 ? 19.147 -4.082 -4.575 1.00 82.69 109 HIS A O 1
ATOM 812 N N . GLY A 1 110 ? 17.656 -5.313 -5.716 1.00 84.19 110 GLY A N 1
ATOM 813 C CA . GLY A 1 110 ? 17.670 -6.455 -4.811 1.00 84.19 110 GLY A CA 1
ATOM 814 C C . GLY A 1 110 ? 16.979 -6.202 -3.474 1.00 84.19 110 GLY A C 1
ATOM 815 O O . GLY A 1 110 ? 17.182 -6.974 -2.541 1.00 84.19 110 GLY A O 1
ATOM 816 N N . GLU A 1 111 ? 16.153 -5.157 -3.368 1.00 88.50 111 GLU A N 1
ATOM 817 C CA . GLU A 1 111 ? 15.487 -4.762 -2.122 1.00 88.50 111 GLU A CA 1
ATOM 818 C C . GLU A 1 111 ? 14.623 -5.888 -1.563 1.00 88.50 111 GLU A C 1
ATOM 820 O O . GLU A 1 111 ? 14.566 -6.080 -0.356 1.00 88.50 111 GLU A O 1
ATOM 825 N N . LEU A 1 112 ? 13.977 -6.649 -2.451 1.00 91.50 112 LEU A N 1
ATOM 826 C CA . LEU A 1 112 ? 13.077 -7.748 -2.103 1.00 91.50 112 LEU A CA 1
ATOM 827 C C . LEU A 1 112 ? 13.719 -9.132 -2.285 1.00 91.50 112 LEU A C 1
ATOM 829 O O . LEU A 1 112 ? 13.021 -10.151 -2.254 1.00 91.50 112 LEU A O 1
ATOM 833 N N . ASN A 1 113 ? 15.044 -9.195 -2.455 1.00 86.31 113 ASN A N 1
ATOM 834 C CA . ASN A 1 113 ? 15.756 -10.468 -2.540 1.00 86.31 113 ASN A CA 1
ATOM 835 C C . ASN A 1 113 ? 15.567 -11.256 -1.237 1.00 86.31 113 ASN A C 1
ATOM 837 O O . ASN A 1 113 ? 15.790 -10.740 -0.148 1.00 86.31 113 ASN A O 1
ATOM 841 N N . GLY A 1 114 ? 15.150 -12.517 -1.352 1.00 88.69 114 GLY A N 1
ATOM 842 C CA . GLY A 1 114 ? 14.830 -13.368 -0.199 1.00 88.69 114 GLY A CA 1
ATOM 843 C C . GLY A 1 114 ? 13.394 -13.234 0.323 1.00 88.69 114 GLY A C 1
ATOM 844 O O . GLY A 1 114 ? 12.970 -14.060 1.130 1.00 88.69 114 GLY A O 1
ATOM 845 N N . TYR A 1 115 ? 12.623 -12.265 -0.180 1.00 93.81 115 TYR A N 1
ATOM 846 C CA . TYR A 1 115 ? 11.201 -12.094 0.143 1.00 93.81 115 TYR A CA 1
ATOM 847 C C . TYR A 1 115 ? 10.263 -12.448 -1.016 1.00 93.81 115 TYR A C 1
ATOM 849 O O . TYR A 1 115 ? 9.044 -12.466 -0.834 1.00 93.81 115 TYR A O 1
ATOM 857 N N . LEU A 1 116 ? 10.819 -12.755 -2.190 1.00 92.81 116 LEU A N 1
ATOM 858 C CA . LEU A 1 116 ? 10.084 -13.332 -3.308 1.00 92.81 116 LEU A CA 1
ATOM 859 C C . LEU A 1 116 ? 10.031 -14.859 -3.188 1.00 92.81 116 LEU A C 1
ATOM 861 O O . LEU A 1 116 ? 11.030 -15.516 -2.890 1.00 92.81 116 LEU A O 1
ATOM 865 N N . THR A 1 117 ? 8.858 -15.424 -3.435 1.00 91.62 117 THR A N 1
ATOM 866 C CA . THR A 1 117 ? 8.633 -16.862 -3.568 1.00 91.62 117 THR A CA 1
ATOM 867 C C . THR A 1 117 ? 9.182 -17.379 -4.901 1.00 91.62 117 THR A C 1
ATOM 869 O O . THR A 1 117 ? 9.538 -16.611 -5.795 1.00 91.62 117 THR A O 1
ATOM 872 N N . ALA A 1 118 ? 9.252 -18.705 -5.061 1.00 89.62 118 ALA A N 1
ATOM 873 C CA . ALA A 1 118 ? 9.780 -19.329 -6.280 1.00 89.62 118 ALA A CA 1
ATOM 874 C C . ALA A 1 118 ? 8.979 -18.976 -7.551 1.00 89.62 118 ALA A C 1
ATOM 876 O O . ALA A 1 118 ? 9.529 -18.988 -8.647 1.00 89.62 118 ALA A O 1
ATOM 877 N N . ASP A 1 119 ? 7.695 -18.645 -7.404 1.00 88.88 119 ASP A N 1
ATOM 878 C CA . ASP A 1 119 ? 6.808 -18.154 -8.463 1.00 88.88 119 ASP A CA 1
ATOM 879 C C . ASP A 1 119 ? 6.861 -16.624 -8.647 1.00 88.88 119 ASP A C 1
ATOM 881 O O . ASP A 1 119 ? 6.066 -16.066 -9.400 1.00 88.88 119 ASP A O 1
ATOM 885 N N . GLY A 1 120 ? 7.799 -15.936 -7.987 1.00 88.25 120 GLY A N 1
ATOM 886 C CA . GLY A 1 120 ? 8.040 -14.501 -8.156 1.00 88.25 120 GLY A CA 1
ATOM 887 C C . GLY A 1 120 ? 7.028 -13.596 -7.451 1.00 88.25 120 GLY A C 1
ATOM 888 O O . GLY A 1 120 ? 6.934 -12.415 -7.783 1.00 88.25 120 GLY A O 1
ATOM 889 N N . ARG A 1 121 ? 6.261 -14.123 -6.490 1.00 91.75 121 ARG A N 1
ATOM 890 C CA . ARG A 1 121 ? 5.296 -13.350 -5.694 1.00 91.75 121 ARG A CA 1
ATOM 891 C C . ARG A 1 121 ? 5.917 -12.912 -4.379 1.00 91.75 121 ARG A C 1
ATOM 893 O O . ARG A 1 121 ? 6.878 -13.504 -3.902 1.00 91.75 121 ARG A O 1
ATOM 900 N N . LEU A 1 122 ? 5.363 -11.871 -3.771 1.00 94.75 122 LEU A N 1
ATOM 901 C CA . LEU A 1 122 ? 5.775 -11.481 -2.430 1.00 94.75 122 LEU A CA 1
ATOM 902 C C . LEU A 1 122 ? 5.303 -12.500 -1.400 1.00 94.75 122 LEU A C 1
ATOM 904 O O . LEU A 1 122 ? 4.187 -13.016 -1.459 1.00 94.75 122 LEU A O 1
ATOM 908 N N . ARG A 1 123 ? 6.175 -12.771 -0.436 1.00 93.88 123 ARG A N 1
ATOM 909 C CA . ARG A 1 123 ? 5.848 -13.585 0.723 1.00 93.88 123 ARG A CA 1
ATOM 910 C C . ARG A 1 123 ? 4.833 -12.857 1.611 1.00 93.88 123 ARG A C 1
ATOM 912 O O . ARG A 1 123 ? 4.966 -11.663 1.884 1.00 93.88 123 ARG A O 1
ATOM 919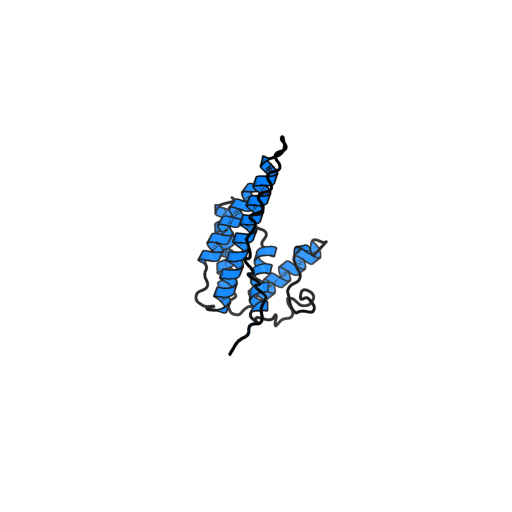 N N . ASP A 1 124 ? 3.838 -13.600 2.088 1.00 91.38 124 ASP A N 1
ATOM 920 C CA . ASP A 1 124 ? 2.779 -13.049 2.932 1.00 91.38 124 ASP A CA 1
ATOM 921 C C . ASP A 1 124 ? 3.347 -12.490 4.257 1.00 91.38 124 ASP A C 1
ATOM 923 O O . ASP A 1 124 ? 4.117 -13.197 4.926 1.00 91.38 124 ASP A O 1
ATOM 927 N N . PRO A 1 125 ? 2.972 -11.263 4.676 1.00 91.12 125 PRO A N 1
ATOM 928 C CA . PRO A 1 125 ? 3.446 -10.666 5.925 1.00 91.12 125 PRO A CA 1
ATOM 929 C C . PRO A 1 125 ? 3.120 -11.485 7.185 1.00 91.12 125 PRO A C 1
ATOM 931 O O . PRO A 1 125 ? 3.840 -11.400 8.176 1.00 91.12 125 PRO A O 1
ATOM 934 N N . GLY A 1 126 ? 2.053 -12.286 7.171 1.00 89.94 126 GLY A N 1
ATOM 935 C CA . GLY A 1 126 ? 1.673 -13.173 8.272 1.00 89.94 126 GLY A CA 1
ATOM 936 C C . GLY A 1 126 ? 2.548 -14.423 8.391 1.00 89.94 126 GLY A C 1
ATOM 937 O O . GLY A 1 126 ? 2.467 -15.137 9.387 1.00 89.94 126 GLY A O 1
ATOM 938 N N . SER A 1 127 ? 3.414 -14.692 7.409 1.00 92.06 127 SER A N 1
ATOM 939 C CA . SER A 1 127 ? 4.326 -15.843 7.433 1.00 92.06 127 SER A CA 1
ATOM 940 C C . SER A 1 127 ? 5.637 -15.599 8.198 1.00 92.06 127 SER A C 1
ATOM 942 O O . SER A 1 127 ? 6.451 -16.523 8.314 1.00 92.06 127 SER A O 1
ATOM 944 N N . PHE A 1 128 ? 5.870 -14.377 8.691 1.00 92.50 128 PHE A N 1
ATOM 945 C CA . PHE A 1 128 ? 7.024 -14.032 9.524 1.00 92.50 128 PHE A CA 1
ATOM 946 C C . PHE A 1 128 ? 6.687 -14.252 11.000 1.00 92.50 128 PHE A C 1
ATOM 948 O O . PHE A 1 128 ? 5.725 -13.692 11.521 1.00 92.50 128 PHE A O 1
ATOM 955 N N . THR A 1 129 ? 7.481 -15.077 11.684 1.00 90.69 129 THR A N 1
ATOM 956 C CA . THR A 1 129 ? 7.208 -15.489 13.072 1.00 90.69 129 THR A CA 1
ATOM 957 C C . THR A 1 129 ? 7.942 -14.655 14.117 1.00 90.69 129 THR A C 1
ATOM 959 O O . THR A 1 129 ? 7.658 -14.794 15.304 1.00 90.69 129 THR A O 1
ATOM 962 N N . ASN A 1 130 ? 8.905 -13.825 13.709 1.00 93.50 130 ASN A N 1
ATOM 963 C CA . ASN A 1 130 ? 9.627 -12.922 14.598 1.00 93.50 130 ASN A CA 1
ATOM 964 C C . ASN A 1 130 ? 9.552 -11.479 14.076 1.00 93.50 130 ASN A C 1
ATOM 966 O O . ASN A 1 130 ? 9.408 -11.241 12.875 1.00 93.50 130 ASN A O 1
ATOM 970 N N . ASP A 1 131 ? 9.628 -10.525 15.004 1.00 92.38 131 ASP A N 1
ATOM 971 C CA . ASP A 1 131 ? 9.482 -9.103 14.690 1.00 92.38 131 ASP A CA 1
ATOM 972 C C . ASP A 1 131 ? 10.657 -8.575 13.856 1.00 92.38 131 ASP A C 1
ATOM 974 O O . ASP A 1 131 ? 10.445 -7.745 12.982 1.00 92.38 131 ASP A O 1
ATOM 978 N N . HIS A 1 132 ? 11.868 -9.106 14.055 1.00 93.50 132 HIS A N 1
ATOM 979 C CA . HIS A 1 132 ? 13.057 -8.680 13.313 1.00 93.50 132 HIS A CA 1
ATOM 980 C C . HIS A 1 132 ? 12.919 -8.910 11.801 1.00 93.50 132 HIS A C 1
ATOM 982 O O . HIS A 1 132 ? 13.152 -7.995 11.015 1.00 93.50 132 HIS A O 1
ATOM 988 N N . ASP A 1 133 ? 12.490 -10.103 11.392 1.00 93.56 133 ASP A N 1
ATOM 989 C CA . ASP A 1 133 ? 12.285 -10.450 9.985 1.00 93.56 133 ASP A CA 1
ATOM 990 C C . ASP A 1 133 ? 11.116 -9.665 9.391 1.00 93.56 133 ASP A C 1
ATOM 992 O O . ASP A 1 133 ? 11.162 -9.260 8.228 1.00 93.56 133 ASP A O 1
ATOM 996 N N . ARG A 1 134 ? 10.070 -9.430 10.194 1.00 93.50 134 ARG A N 1
ATOM 997 C CA . ARG A 1 134 ? 8.914 -8.630 9.785 1.00 93.50 134 ARG A CA 1
ATOM 998 C C . ARG A 1 134 ? 9.305 -7.168 9.549 1.00 93.50 134 ARG A C 1
ATOM 1000 O O . ARG A 1 134 ? 8.859 -6.577 8.567 1.00 93.50 134 ARG A O 1
ATOM 1007 N N . ASP A 1 135 ? 10.146 -6.606 10.409 1.00 93.50 135 ASP A N 1
ATOM 1008 C CA . ASP A 1 135 ? 10.653 -5.239 10.281 1.00 93.50 135 ASP A CA 1
ATOM 1009 C C . ASP A 1 135 ? 11.608 -5.123 9.086 1.00 93.50 135 ASP A C 1
ATOM 1011 O O . ASP A 1 135 ? 11.436 -4.234 8.254 1.00 93.50 135 ASP A O 1
ATOM 1015 N N . ALA A 1 136 ? 12.525 -6.082 8.916 1.00 94.38 136 ALA A N 1
ATOM 1016 C CA . ALA A 1 136 ? 13.405 -6.145 7.748 1.00 94.38 136 ALA A CA 1
ATOM 1017 C C . ALA A 1 136 ? 12.608 -6.244 6.434 1.00 94.38 136 ALA A C 1
ATOM 1019 O O . ALA A 1 136 ? 12.921 -5.566 5.454 1.00 94.38 136 ALA A O 1
ATOM 1020 N N . TYR A 1 137 ? 11.526 -7.028 6.421 1.00 95.94 137 TYR A N 1
ATOM 1021 C CA . TYR A 1 137 ? 10.620 -7.104 5.280 1.00 95.94 137 TYR A CA 1
ATOM 1022 C C . TYR A 1 137 ? 9.881 -5.782 5.023 1.00 95.94 137 TYR A C 1
ATOM 1024 O O . TYR A 1 137 ? 9.742 -5.344 3.879 1.00 95.94 137 TYR A O 1
ATOM 1032 N N . ASN A 1 138 ? 9.427 -5.107 6.078 1.00 95.25 138 ASN A N 1
ATOM 1033 C CA . ASN A 1 138 ? 8.790 -3.800 5.957 1.00 95.25 138 ASN A CA 1
ATOM 1034 C C . ASN A 1 138 ? 9.747 -2.728 5.397 1.00 95.25 138 ASN A C 1
ATOM 1036 O O . ASN A 1 138 ? 9.339 -1.893 4.579 1.00 95.25 138 ASN A O 1
ATOM 1040 N N . ASP A 1 139 ? 11.016 -2.763 5.799 1.00 95.00 139 ASP A N 1
ATOM 1041 C CA . ASP A 1 139 ? 12.066 -1.885 5.279 1.00 95.00 139 ASP A CA 1
ATOM 1042 C C . ASP A 1 139 ? 12.359 -2.187 3.806 1.00 95.00 139 ASP A C 1
ATOM 1044 O O . ASP A 1 139 ? 12.412 -1.273 2.979 1.00 95.00 139 ASP A O 1
ATOM 1048 N N . ALA A 1 140 ? 12.447 -3.469 3.446 1.00 96.44 140 ALA A N 1
ATOM 1049 C CA . ALA A 1 140 ? 12.598 -3.929 2.069 1.00 96.44 140 ALA A CA 1
ATOM 1050 C C . ALA A 1 140 ? 11.462 -3.427 1.158 1.00 96.44 140 ALA A C 1
ATOM 1052 O O . ALA A 1 140 ? 11.717 -2.853 0.095 1.00 96.44 140 ALA A O 1
ATOM 1053 N N . LEU A 1 141 ? 10.205 -3.550 1.602 1.00 97.00 141 LEU A N 1
ATOM 1054 C CA . LEU A 1 141 ? 9.042 -2.999 0.899 1.00 97.00 141 LEU A CA 1
ATOM 1055 C C . LEU A 1 141 ? 9.112 -1.474 0.775 1.00 97.00 141 LEU A C 1
ATOM 1057 O O . LEU A 1 141 ? 8.790 -0.918 -0.275 1.00 97.00 141 LEU A O 1
ATOM 1061 N N . THR A 1 142 ? 9.537 -0.783 1.834 1.00 95.69 142 THR A N 1
ATOM 1062 C CA . THR A 1 142 ? 9.678 0.679 1.835 1.00 95.69 142 THR A CA 1
ATOM 1063 C C . THR A 1 142 ? 10.722 1.141 0.821 1.00 95.69 142 THR A C 1
ATOM 1065 O O . THR A 1 142 ? 10.466 2.088 0.070 1.00 95.69 142 THR A O 1
ATOM 1068 N N . ASN A 1 143 ? 11.863 0.457 0.762 1.00 95.44 143 ASN A N 1
ATOM 1069 C CA . ASN A 1 143 ? 12.935 0.743 -0.186 1.00 95.44 143 ASN A CA 1
ATOM 1070 C C . ASN A 1 143 ? 12.479 0.481 -1.622 1.00 95.44 143 ASN A C 1
ATOM 1072 O O . ASN A 1 143 ? 12.562 1.383 -2.455 1.00 95.44 143 ASN A O 1
ATOM 1076 N N . TYR A 1 144 ? 11.893 -0.692 -1.882 1.00 96.31 144 TYR A N 1
ATOM 1077 C CA . TYR A 1 144 ? 11.342 -1.035 -3.191 1.00 96.31 144 TYR A CA 1
ATOM 1078 C C . TYR A 1 144 ? 10.354 0.028 -3.689 1.00 96.31 144 TYR A C 1
ATOM 1080 O O . TYR A 1 144 ? 10.522 0.547 -4.790 1.00 96.31 144 TYR A O 1
ATOM 1088 N N . LEU A 1 145 ? 9.362 0.405 -2.870 1.00 95.75 145 LEU A N 1
ATOM 1089 C CA . LEU A 1 145 ? 8.350 1.407 -3.225 1.00 95.75 145 LEU A CA 1
ATOM 1090 C C . LEU A 1 145 ? 8.949 2.805 -3.449 1.00 95.75 145 LEU A C 1
ATOM 1092 O O . LEU A 1 145 ? 8.458 3.560 -4.289 1.00 95.75 145 LEU A O 1
ATOM 1096 N N . SER A 1 146 ? 10.006 3.155 -2.711 1.00 94.62 146 SER A N 1
ATOM 1097 C CA . SER A 1 146 ? 10.687 4.452 -2.826 1.00 94.62 146 SER A CA 1
ATOM 1098 C C . SER A 1 146 ? 11.567 4.566 -4.069 1.00 94.62 146 SER A C 1
ATOM 1100 O O . SER A 1 146 ? 11.794 5.683 -4.536 1.00 94.62 146 SER A O 1
ATOM 1102 N N . ASN A 1 147 ? 12.022 3.436 -4.613 1.00 94.25 147 ASN A N 1
ATOM 1103 C CA . ASN A 1 147 ? 12.836 3.373 -5.828 1.00 94.25 147 ASN A CA 1
ATOM 1104 C C . ASN A 1 147 ? 11.999 3.253 -7.111 1.00 94.25 147 ASN A C 1
ATOM 1106 O O . ASN A 1 147 ? 12.533 3.357 -8.213 1.00 94.25 147 ASN A O 1
ATOM 1110 N N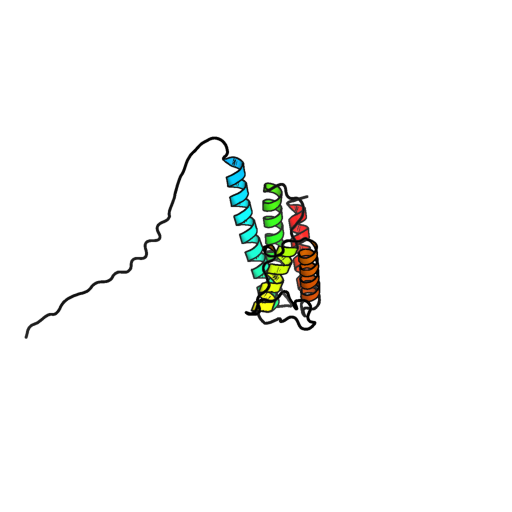 . GLN A 1 148 ? 10.679 3.081 -6.998 1.00 92.12 148 GLN A N 1
ATOM 1111 C CA . GLN A 1 148 ? 9.805 3.027 -8.168 1.00 92.12 148 GLN A CA 1
ATOM 1112 C C . GLN A 1 148 ? 9.778 4.359 -8.922 1.00 92.12 148 GLN A C 1
ATOM 1114 O O . GLN A 1 148 ? 9.776 5.436 -8.326 1.00 92.12 148 GLN A O 1
ATOM 1119 N N . LYS A 1 149 ? 9.645 4.304 -10.254 1.00 89.75 149 LYS A N 1
ATOM 1120 C CA . LYS A 1 149 ? 9.479 5.505 -11.099 1.00 89.75 149 LYS A CA 1
ATOM 1121 C C . LYS A 1 149 ? 8.381 6.459 -10.573 1.00 89.75 149 LYS A C 1
ATOM 1123 O O . LYS A 1 149 ? 8.654 7.653 -10.458 1.00 89.75 149 LYS A O 1
ATOM 1128 N N . PRO A 1 150 ? 7.183 5.977 -10.177 1.00 92.31 150 PRO A N 1
ATOM 1129 C CA . PRO A 1 150 ? 6.147 6.798 -9.540 1.00 92.31 150 PRO A CA 1
ATOM 1130 C C . PRO A 1 150 ? 6.293 6.941 -8.006 1.00 92.31 150 PRO A C 1
ATOM 1132 O O . PRO A 1 150 ? 5.293 7.060 -7.295 1.00 92.31 150 PRO A O 1
ATOM 1135 N N . ALA A 1 151 ? 7.510 6.959 -7.444 1.00 92.81 151 ALA A N 1
ATOM 1136 C CA . ALA A 1 151 ? 7.728 7.038 -5.990 1.00 92.81 151 ALA A CA 1
ATOM 1137 C C . ALA A 1 151 ? 7.042 8.243 -5.324 1.00 92.81 151 ALA A C 1
ATOM 1139 O O . ALA A 1 151 ? 6.534 8.145 -4.206 1.00 92.81 151 ALA A O 1
ATOM 1140 N N . LYS A 1 152 ? 6.986 9.399 -6.002 1.00 95.19 152 LYS A N 1
ATOM 1141 C CA . LYS A 1 152 ? 6.285 10.586 -5.481 1.00 95.19 152 LYS A CA 1
ATOM 1142 C C . LYS A 1 152 ? 4.787 10.315 -5.318 1.00 95.19 152 LYS A C 1
ATOM 1144 O O . LYS A 1 152 ? 4.215 10.655 -4.287 1.00 95.19 152 LYS A O 1
ATOM 1149 N N . GLN A 1 153 ? 4.169 9.693 -6.311 1.00 95.44 153 GLN A N 1
ATOM 1150 C CA . GLN A 1 153 ? 2.755 9.346 -6.327 1.00 95.44 153 GLN A CA 1
ATOM 1151 C C . GLN A 1 153 ? 2.425 8.292 -5.274 1.00 95.44 153 GLN A C 1
ATOM 1153 O O . GLN A 1 153 ? 1.453 8.459 -4.540 1.00 95.44 153 GLN A O 1
ATOM 1158 N N . ILE A 1 154 ? 3.275 7.272 -5.133 1.00 95.94 154 ILE A N 1
ATOM 1159 C CA . ILE A 1 154 ? 3.153 6.264 -4.073 1.00 95.94 154 ILE A CA 1
ATOM 1160 C C . ILE A 1 154 ? 3.190 6.935 -2.693 1.00 95.94 154 ILE A C 1
ATOM 1162 O O . ILE A 1 154 ? 2.303 6.697 -1.872 1.00 95.94 154 ILE A O 1
ATOM 1166 N N . ARG A 1 155 ? 4.154 7.836 -2.446 1.00 96.06 155 ARG A N 1
ATOM 1167 C CA . ARG A 1 155 ? 4.229 8.598 -1.185 1.00 96.06 155 ARG A CA 1
ATOM 1168 C C . ARG A 1 155 ? 2.982 9.449 -0.938 1.00 96.06 155 ARG A C 1
ATOM 1170 O O . ARG A 1 155 ? 2.473 9.448 0.179 1.00 96.06 155 ARG A O 1
ATOM 1177 N N . ASN A 1 156 ? 2.462 10.125 -1.962 1.00 96.31 156 ASN A N 1
ATOM 1178 C CA . ASN A 1 156 ? 1.237 10.921 -1.845 1.00 96.31 156 ASN A CA 1
ATOM 1179 C C . ASN A 1 156 ? 0.019 10.054 -1.489 1.00 96.31 156 ASN A C 1
ATOM 1181 O O . ASN A 1 156 ? -0.770 10.433 -0.623 1.00 96.31 156 ASN A O 1
ATOM 1185 N N . GLY A 1 157 ? -0.118 8.883 -2.119 1.00 96.62 157 GLY A N 1
ATOM 1186 C CA . GLY A 1 157 ? -1.178 7.926 -1.806 1.00 96.62 157 GLY A CA 1
ATOM 1187 C C . GLY A 1 157 ? -1.088 7.412 -0.371 1.00 96.62 157 GLY A C 1
ATOM 1188 O O . GLY A 1 157 ? -2.081 7.438 0.352 1.00 96.62 157 GLY A O 1
ATOM 1189 N N . LEU A 1 158 ? 0.109 7.020 0.077 1.00 96.44 158 LEU A N 1
ATOM 1190 C CA . LEU A 1 158 ? 0.346 6.580 1.456 1.00 96.44 158 LEU A CA 1
ATOM 1191 C C . LEU A 1 158 ? 0.069 7.689 2.487 1.00 96.44 158 LEU A C 1
ATOM 1193 O O . LEU A 1 158 ? -0.534 7.407 3.522 1.00 96.44 158 LEU A O 1
ATOM 1197 N N . SER A 1 159 ? 0.453 8.942 2.203 1.00 96.88 159 SER A N 1
ATOM 1198 C CA . SER A 1 159 ? 0.120 10.095 3.061 1.00 96.88 159 SER A CA 1
ATOM 1199 C C . SER A 1 159 ? -1.389 10.297 3.143 1.00 96.88 159 SER A C 1
ATOM 1201 O O . SER A 1 159 ? -1.945 10.366 4.234 1.00 96.88 159 SER A O 1
ATOM 1203 N N . THR A 1 160 ? -2.065 10.279 1.989 1.00 97.50 160 THR A N 1
ATOM 1204 C CA . THR A 1 160 ? -3.522 10.439 1.896 1.00 97.50 160 THR A CA 1
ATOM 1205 C C . THR A 1 160 ? -4.249 9.361 2.699 1.00 97.50 160 THR A C 1
ATOM 1207 O O . THR A 1 160 ? -5.182 9.664 3.443 1.00 97.50 160 THR A O 1
ATOM 1210 N N . LEU A 1 161 ? -3.822 8.101 2.588 1.00 97.50 161 LEU A N 1
ATOM 1211 C CA . LEU A 1 161 ? -4.384 7.003 3.372 1.00 97.50 161 LEU A CA 1
ATOM 1212 C C . LEU A 1 161 ? -4.183 7.241 4.871 1.00 97.50 161 LEU A C 1
ATOM 1214 O O . LEU A 1 161 ? -5.147 7.162 5.630 1.00 97.50 161 LEU A O 1
ATOM 1218 N N . LYS A 1 162 ? -2.961 7.584 5.298 1.00 96.75 162 LYS A N 1
ATOM 1219 C CA . LYS A 1 162 ? -2.636 7.825 6.711 1.00 96.75 162 LYS A CA 1
ATOM 1220 C C . LYS A 1 162 ? -3.443 8.980 7.309 1.00 96.75 162 LYS A C 1
ATOM 1222 O O . LYS A 1 162 ? -3.982 8.836 8.401 1.00 96.75 162 LYS A O 1
ATOM 1227 N N . GLU A 1 163 ? -3.551 10.098 6.601 1.00 96.88 163 GLU A N 1
ATOM 1228 C CA . GLU A 1 163 ? -4.311 11.273 7.046 1.00 96.88 163 GLU A CA 1
ATOM 1229 C C . GLU A 1 163 ? -5.794 10.948 7.245 1.00 96.88 163 GLU A C 1
ATOM 1231 O O . GLU A 1 163 ? -6.404 11.362 8.229 1.00 96.88 163 GLU A O 1
ATOM 1236 N N . ASN A 1 164 ? -6.383 10.182 6.322 1.00 97.44 164 ASN A N 1
ATOM 1237 C CA . ASN A 1 164 ? -7.783 9.788 6.427 1.00 97.44 164 ASN A CA 1
ATOM 1238 C C . ASN A 1 164 ? -8.004 8.716 7.505 1.00 97.44 164 ASN A C 1
ATOM 1240 O O . ASN A 1 164 ? -8.996 8.795 8.219 1.00 97.44 164 ASN A O 1
ATOM 1244 N N . TYR A 1 165 ? -7.063 7.786 7.688 1.00 96.94 165 TYR A N 1
ATOM 1245 C CA . TYR A 1 165 ? -7.085 6.843 8.810 1.00 96.94 165 TYR A CA 1
ATOM 1246 C C . TYR A 1 165 ? -7.101 7.570 10.159 1.00 96.94 165 TYR A C 1
ATOM 1248 O O . TYR A 1 165 ? -7.951 7.293 10.999 1.00 96.94 165 TYR A O 1
ATOM 1256 N N . GLN A 1 166 ? -6.198 8.536 10.352 1.00 95.56 166 GLN A N 1
ATOM 1257 C CA . GLN A 1 166 ? -6.083 9.291 11.606 1.00 95.56 166 GLN A CA 1
ATOM 1258 C C . GLN A 1 166 ? -7.311 10.160 11.889 1.00 95.56 166 GLN A C 1
ATOM 1260 O O . GLN A 1 166 ? -7.610 10.448 13.043 1.00 95.56 166 GLN A O 1
ATOM 1265 N N . ARG A 1 167 ? -8.030 10.588 10.845 1.00 94.19 167 ARG A N 1
ATOM 1266 C CA . ARG A 1 167 ? -9.283 11.328 11.009 1.00 94.19 167 ARG A CA 1
ATOM 1267 C C . ARG A 1 167 ? -10.383 10.454 11.611 1.00 94.19 167 ARG A C 1
ATOM 1269 O O . ARG A 1 167 ? -11.104 10.929 12.482 1.00 94.19 167 ARG A O 1
ATOM 1276 N N . GLU A 1 168 ? -10.503 9.208 11.158 1.00 93.19 168 GLU A N 1
ATOM 1277 C CA . GLU A 1 168 ? -11.538 8.292 11.656 1.00 93.19 168 GLU A CA 1
ATOM 1278 C C . GLU A 1 168 ? -11.142 7.631 12.989 1.00 93.19 168 GLU A C 1
ATOM 1280 O O . GLU A 1 168 ? -11.993 7.426 13.867 1.00 93.19 168 GLU A O 1
ATOM 1285 N N . ASN A 1 169 ? -9.842 7.372 13.173 1.00 92.56 169 ASN A N 1
ATOM 1286 C CA . ASN A 1 169 ? -9.241 6.740 14.349 1.00 92.56 169 ASN A CA 1
ATOM 1287 C C . ASN A 1 169 ? -8.171 7.641 15.013 1.00 92.56 169 ASN A C 1
ATOM 1289 O O . ASN A 1 169 ? -6.973 7.396 14.830 1.00 92.56 169 ASN A O 1
ATOM 1293 N N . PRO A 1 170 ? -8.597 8.708 15.721 1.00 83.94 170 PRO A N 1
ATOM 1294 C CA . PRO A 1 170 ? -7.705 9.674 16.368 1.00 83.94 170 PRO A CA 1
ATOM 1295 C C . PRO A 1 170 ? -7.015 9.152 17.639 1.00 83.94 170 PRO A C 1
ATOM 1297 O O . PRO A 1 170 ? -7.585 8.285 18.345 1.00 83.94 170 PRO A O 1
#

Secondary structure (DSSP, 8-state):
--------------------------S-HHHHHHHHHHHHHHHHHHHHHHHHHHHHHH-TTS--HHHHHHHHHHHHHHHHHTT--S--HHHHHHHHHHHHHHTT---SSSTTTTTB-TTSPBPPGGG--SHHHHHHHHHHHHHHHHHSTTHHHHHHHHHHHHHHHHHH--

Organism: Segniliparus rotundus (strain ATCC BAA-972 / CDC 1076 / CIP 108378 / DSM 44985 / JCM 13578) (NCBI:txid640132)

Foldseek 3Di:
DDDDDDDDDDDPDPDPPPDDDDDDDDDDPPLVVLLVVLVVLLVQLLVLLLQQLVQCLVPVPDGDLVSLLSSLQSNLQSCVSVVHQDDPVLSSLLSSVQSCVVSPLAQDPCLCPVQADPVRGGHDLVPDPDVVVSVSSSRSSVVSLCPDPSNVSSVSSNVSSNVSSVVSRD

Radius of gyration: 22.45 Å; chains: 1; bounding box: 58×55×69 Å

pLDDT: mean 83.23, std 20.39, range [34.75, 98.06]

Sequence (170 aa):
MRARNNLLLVASALLFVVSGCSTFSGGQGSGKSIEASAEQQSEQAFGLVREFANSIVDDPFNPNLSAMSQAGRILGDADKARGKRNLDTLQVRHALASVLIERGAQPEHGELNGYLTADGRLRDPGSFTNDHDRDAYNDALTNYLSNQKPAKQIRNGLSTLKENYQRENP